Protein AF-A0A9E3QY43-F1 (afdb_monomer_lite)

Structure (mmCIF, N/CA/C/O backbone):
data_AF-A0A9E3QY43-F1
#
_entry.id   AF-A0A9E3QY43-F1
#
loop_
_atom_site.group_PDB
_atom_site.id
_atom_site.type_symbol
_atom_site.label_atom_id
_atom_site.label_alt_id
_atom_site.label_comp_id
_atom_site.label_asym_id
_atom_site.label_entity_id
_atom_site.label_seq_id
_atom_site.pdbx_PDB_ins_code
_atom_site.Cartn_x
_atom_site.Cartn_y
_atom_site.Cartn_z
_atom_site.occupancy
_atom_site.B_iso_or_equiv
_atom_site.auth_seq_id
_atom_site.auth_comp_id
_atom_site.auth_asym_id
_atom_site.auth_atom_id
_atom_site.pdbx_PDB_model_num
ATOM 1 N N . MET A 1 1 ? 1.980 -3.124 -17.278 1.00 79.06 1 MET A N 1
ATOM 2 C CA . MET A 1 1 ? 2.202 -4.090 -16.170 1.00 79.06 1 MET A CA 1
ATOM 3 C C . MET A 1 1 ? 3.234 -3.579 -15.167 1.00 79.06 1 MET A C 1
ATOM 5 O O . MET A 1 1 ? 2.942 -3.639 -13.975 1.00 79.06 1 MET A O 1
ATOM 9 N N . PRO A 1 2 ? 4.415 -3.083 -15.580 1.00 90.25 2 PRO A N 1
ATOM 10 C CA . PRO A 1 2 ? 5.382 -2.538 -14.626 1.00 90.25 2 PRO A CA 1
ATOM 11 C C . PRO A 1 2 ? 4.833 -1.359 -13.802 1.00 90.25 2 PRO A C 1
ATOM 13 O O . PRO A 1 2 ? 5.154 -1.229 -12.623 1.00 90.25 2 PRO A O 1
ATOM 16 N N . GLU A 1 3 ? 3.936 -0.557 -14.376 1.00 91.94 3 GLU A N 1
ATOM 17 C CA . GLU A 1 3 ? 3.236 0.558 -13.723 1.00 91.94 3 GLU A CA 1
ATOM 18 C C . GLU A 1 3 ? 2.329 0.059 -12.595 1.00 91.94 3 GLU A C 1
ATOM 20 O O . GLU A 1 3 ? 2.327 0.624 -11.506 1.00 91.94 3 GLU A O 1
ATOM 25 N N . VAL A 1 4 ? 1.594 -1.034 -12.835 1.00 93.06 4 VAL A N 1
ATOM 26 C CA . VAL A 1 4 ? 0.699 -1.665 -11.850 1.00 93.06 4 VAL A CA 1
ATOM 27 C C . VAL A 1 4 ? 1.498 -2.185 -10.658 1.00 93.06 4 VAL A C 1
ATOM 29 O O . VAL A 1 4 ? 1.161 -1.898 -9.512 1.00 93.06 4 VAL A O 1
ATOM 32 N N . LEU A 1 5 ? 2.599 -2.898 -10.913 1.00 94.88 5 LEU A N 1
ATOM 33 C CA . LEU A 1 5 ? 3.482 -3.385 -9.849 1.00 94.88 5 LEU A CA 1
ATOM 34 C C . LEU A 1 5 ? 4.115 -2.222 -9.074 1.00 94.88 5 LEU A C 1
ATOM 36 O O . LEU A 1 5 ? 4.187 -2.259 -7.847 1.00 94.88 5 LEU A O 1
ATOM 40 N N . THR A 1 6 ? 4.509 -1.164 -9.785 1.00 95.50 6 THR A N 1
ATOM 41 C CA . THR A 1 6 ? 5.054 0.060 -9.190 1.00 95.50 6 THR A CA 1
ATOM 42 C C . THR A 1 6 ? 4.019 0.777 -8.321 1.00 95.50 6 THR A C 1
ATOM 44 O O . THR A 1 6 ? 4.354 1.234 -7.230 1.00 95.50 6 THR A O 1
ATOM 47 N N . HIS A 1 7 ? 2.762 0.842 -8.756 1.00 95.94 7 HIS A N 1
ATOM 48 C CA . HIS A 1 7 ? 1.662 1.437 -8.001 1.00 95.94 7 HIS A CA 1
ATOM 49 C C . HIS A 1 7 ? 1.361 0.661 -6.712 1.00 95.94 7 HIS A C 1
ATOM 51 O O . HIS A 1 7 ? 1.283 1.255 -5.635 1.00 95.94 7 HIS A O 1
ATOM 57 N N . CYS A 1 8 ? 1.258 -0.669 -6.796 1.00 96.81 8 CYS A N 1
ATOM 58 C CA . CYS A 1 8 ? 1.091 -1.520 -5.618 1.00 96.81 8 CYS A CA 1
ATOM 59 C C . CYS A 1 8 ? 2.261 -1.343 -4.638 1.00 96.81 8 CYS A C 1
ATOM 61 O O . CYS A 1 8 ? 2.043 -1.174 -3.438 1.00 96.81 8 CYS A O 1
ATOM 63 N N . ALA A 1 9 ? 3.498 -1.291 -5.149 1.00 97.50 9 ALA A N 1
ATOM 64 C CA . ALA A 1 9 ? 4.680 -1.038 -4.331 1.00 97.50 9 ALA A CA 1
ATOM 65 C C . ALA A 1 9 ? 4.609 0.330 -3.635 1.00 97.50 9 ALA A C 1
ATOM 67 O O . ALA A 1 9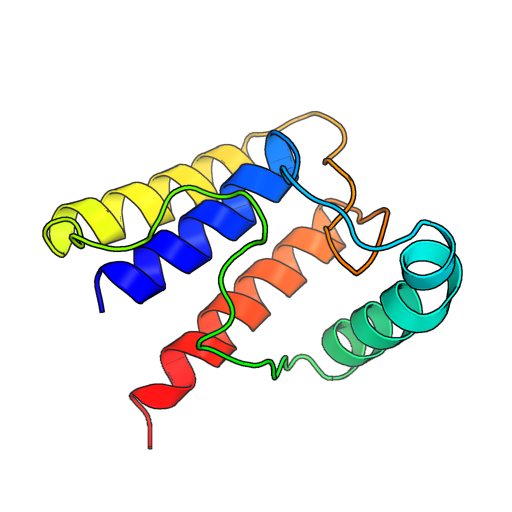 ? 4.815 0.402 -2.427 1.00 97.50 9 ALA A O 1
ATOM 68 N N . GLN A 1 10 ? 4.242 1.402 -4.353 1.00 97.38 10 GLN A N 1
ATOM 69 C CA . GLN A 1 10 ? 4.048 2.728 -3.757 1.00 97.38 10 GLN A CA 1
ATOM 70 C C . GLN A 1 10 ? 3.033 2.686 -2.606 1.00 97.38 10 GLN A C 1
ATOM 72 O O . GLN A 1 10 ? 3.295 3.266 -1.554 1.00 97.38 10 GLN A O 1
ATOM 77 N N . SER A 1 11 ? 1.897 2.001 -2.775 1.00 97.69 11 SER A N 1
ATOM 78 C CA . SER A 1 11 ? 0.881 1.894 -1.718 1.00 97.69 11 SER A CA 1
ATOM 79 C C . SER A 1 11 ? 1.434 1.224 -0.456 1.00 97.69 11 SER A C 1
ATOM 81 O O . SER A 1 11 ? 1.281 1.757 0.646 1.00 97.69 11 SER A O 1
ATOM 83 N N . ILE A 1 12 ? 2.144 0.102 -0.615 1.00 98.56 12 ILE A N 1
ATOM 84 C CA . ILE A 1 12 ? 2.775 -0.618 0.500 1.00 98.56 12 ILE A CA 1
ATOM 85 C C . ILE A 1 12 ? 3.836 0.256 1.170 1.00 98.56 12 ILE A C 1
ATOM 87 O O . ILE A 1 12 ? 3.826 0.431 2.387 1.00 98.56 12 ILE A O 1
ATOM 91 N N . GLU A 1 13 ? 4.715 0.873 0.386 1.00 98.56 13 GLU A N 1
ATOM 92 C CA . GLU A 1 13 ? 5.745 1.775 0.890 1.00 98.56 13 GLU A CA 1
ATOM 93 C C . GLU A 1 13 ? 5.132 2.920 1.715 1.00 98.56 13 GLU A C 1
ATOM 95 O O . GLU A 1 13 ? 5.578 3.205 2.825 1.00 98.56 13 GLU A O 1
ATOM 100 N N . TYR A 1 14 ? 4.083 3.573 1.213 1.00 98.50 14 TYR A N 1
ATOM 101 C CA . TYR A 1 14 ? 3.447 4.693 1.905 1.00 98.50 14 TYR A CA 1
ATOM 102 C C . TYR A 1 14 ? 2.682 4.291 3.168 1.00 98.50 14 TYR A C 1
ATOM 104 O O . TYR A 1 14 ? 2.498 5.142 4.042 1.00 98.50 14 TYR A O 1
ATOM 112 N N . SER A 1 15 ? 2.314 3.017 3.332 1.00 98.44 15 SER A N 1
ATOM 113 C CA . SER A 1 15 ? 1.837 2.519 4.628 1.00 98.44 15 SER A CA 1
ATOM 114 C C . SER A 1 15 ? 2.915 2.634 5.716 1.00 98.44 15 SER A C 1
ATOM 116 O O . SER A 1 15 ? 2.594 2.925 6.865 1.00 98.44 15 SER A O 1
ATOM 118 N N . VAL A 1 16 ? 4.194 2.481 5.354 1.00 98.19 16 VAL A N 1
ATOM 119 C CA . VAL A 1 16 ? 5.337 2.562 6.277 1.00 98.19 16 VAL A CA 1
ATOM 120 C C . VAL A 1 16 ? 5.804 4.008 6.444 1.00 98.19 16 VAL A C 1
ATOM 122 O O . VAL A 1 16 ? 5.880 4.516 7.559 1.00 98.19 16 VAL A O 1
ATOM 125 N N . ARG A 1 17 ? 6.107 4.694 5.335 1.00 97.19 17 ARG A N 1
ATOM 126 C CA . ARG A 1 17 ? 6.763 6.021 5.338 1.00 97.19 17 ARG A CA 1
ATOM 127 C C . ARG A 1 17 ? 5.805 7.217 5.253 1.00 97.19 17 ARG A C 1
ATOM 129 O O . ARG A 1 17 ? 6.242 8.348 5.435 1.00 97.19 17 ARG A O 1
ATOM 136 N N . GLY A 1 18 ? 4.514 6.977 5.029 1.00 97.81 18 GLY A N 1
ATOM 137 C CA . GLY A 1 18 ? 3.461 7.995 5.058 1.00 97.81 18 GLY A CA 1
ATOM 138 C C . GLY A 1 18 ? 3.044 8.535 3.696 1.00 97.81 18 GLY A C 1
ATOM 139 O O . GLY A 1 18 ? 3.870 8.990 2.909 1.00 97.81 18 GLY A O 1
ATOM 140 N N . TYR A 1 19 ? 1.735 8.517 3.439 1.00 97.69 19 TYR A N 1
ATOM 141 C CA . TYR A 1 19 ? 1.136 9.024 2.204 1.00 97.69 19 TYR A CA 1
ATOM 142 C C . TYR A 1 19 ? 1.327 10.546 2.057 1.00 97.69 19 TYR A C 1
ATOM 144 O O . TYR A 1 19 ? 1.129 11.276 3.031 1.00 97.69 19 TYR A O 1
ATOM 152 N N . PRO A 1 20 ? 1.647 11.042 0.846 1.00 97.06 20 PRO A N 1
ATOM 153 C CA . PRO A 1 20 ? 2.000 12.446 0.641 1.00 97.06 20 PRO A CA 1
ATOM 154 C C . PRO A 1 20 ? 0.795 13.384 0.739 1.00 97.06 20 PRO A C 1
ATOM 156 O O . PRO A 1 20 ? 0.915 14.492 1.258 1.00 97.06 20 PRO A O 1
ATOM 159 N N . VAL A 1 21 ? -0.381 12.940 0.285 1.00 97.44 21 VAL A N 1
ATOM 160 C CA . VAL A 1 21 ? -1.636 13.682 0.432 1.00 97.44 21 VAL A CA 1
ATOM 161 C C . VAL A 1 21 ? -2.701 12.773 1.027 1.00 97.44 21 VAL A C 1
ATOM 163 O O . VAL A 1 21 ? -2.989 11.688 0.522 1.00 97.44 21 VAL A O 1
ATOM 166 N N . LEU A 1 22 ? -3.312 13.241 2.113 1.00 97.00 22 LEU A N 1
ATOM 167 C CA . LEU A 1 22 ? -4.387 12.544 2.811 1.00 97.00 22 LEU A CA 1
ATOM 168 C C . LEU A 1 22 ? -5.732 13.166 2.443 1.00 97.00 22 LEU A C 1
ATOM 170 O O . LEU A 1 22 ? -5.848 14.384 2.298 1.00 97.00 22 LEU A O 1
ATOM 174 N N . ARG A 1 23 ? -6.789 12.350 2.384 1.00 95.75 23 ARG A N 1
ATOM 175 C CA . ARG A 1 23 ? -8.157 12.879 2.385 1.00 95.75 23 ARG A CA 1
ATOM 176 C C . ARG A 1 23 ? -8.435 13.640 3.686 1.00 95.75 23 ARG A C 1
ATOM 178 O O . ARG A 1 23 ? -7.749 13.457 4.700 1.00 95.75 23 ARG A O 1
ATOM 185 N N . SER A 1 24 ? -9.471 14.481 3.662 1.00 97.25 24 SER A N 1
ATOM 186 C CA . SER A 1 24 ? -9.872 15.286 4.821 1.00 97.25 24 SER A CA 1
ATOM 187 C C . SER A 1 24 ? -10.018 14.430 6.085 1.00 97.25 24 SER A C 1
ATOM 189 O O . SER A 1 24 ? -10.401 13.257 6.026 1.00 97.25 24 SER A O 1
ATOM 191 N N . GLY A 1 25 ? -9.712 15.020 7.245 1.00 96.62 25 GLY A N 1
ATOM 192 C CA . GLY A 1 25 ? -9.849 14.329 8.531 1.00 96.62 25 GLY A CA 1
ATOM 193 C C . GLY A 1 25 ? -11.266 13.793 8.745 1.00 96.62 25 GLY A C 1
ATOM 194 O O . GLY A 1 25 ? -11.428 12.652 9.164 1.00 96.62 25 GLY A O 1
ATOM 195 N N . LEU A 1 26 ? -12.284 14.562 8.338 1.00 97.38 26 LEU A N 1
ATOM 196 C CA . LEU A 1 26 ? -13.684 14.141 8.395 1.00 97.38 26 LEU A CA 1
ATOM 197 C C . LEU A 1 26 ? -13.948 12.881 7.560 1.00 97.38 26 LEU A C 1
ATOM 199 O O . LEU A 1 26 ? -14.593 11.958 8.051 1.00 97.38 26 LEU A O 1
ATOM 203 N N . PHE A 1 27 ? -13.422 12.796 6.332 1.00 97.38 27 PHE A N 1
ATOM 204 C CA . PHE A 1 27 ? -13.581 11.600 5.498 1.00 97.38 27 PHE A CA 1
ATOM 205 C C . PHE A 1 27 ? -12.932 10.377 6.155 1.00 97.38 27 PHE A C 1
ATOM 207 O O . PHE A 1 27 ? -13.554 9.319 6.249 1.00 97.38 27 PHE A O 1
ATOM 214 N N . ARG A 1 28 ? -11.701 10.536 6.658 1.00 97.56 28 ARG A N 1
ATOM 215 C CA . ARG A 1 28 ? -10.945 9.467 7.333 1.00 97.56 28 ARG A CA 1
ATOM 216 C C . ARG A 1 28 ? -11.537 9.059 8.686 1.00 97.56 28 ARG A C 1
ATOM 218 O O . ARG A 1 28 ? -11.252 7.964 9.147 1.00 97.56 28 ARG A O 1
ATOM 225 N N . ALA A 1 29 ? -12.369 9.899 9.298 1.00 96.44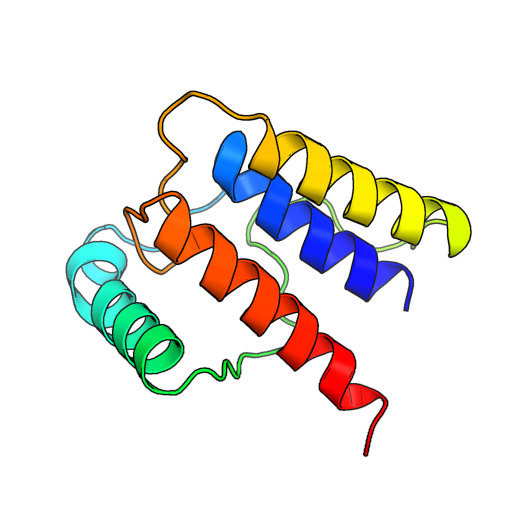 29 ALA A N 1
ATOM 226 C CA . ALA A 1 29 ? -13.084 9.588 10.534 1.00 96.44 29 ALA A CA 1
ATOM 227 C C . ALA A 1 29 ? -14.489 8.997 10.305 1.00 96.44 29 ALA A C 1
ATOM 229 O O . ALA A 1 29 ? -15.091 8.499 11.250 1.00 96.44 29 ALA A O 1
ATOM 230 N N . THR A 1 30 ? -15.027 9.047 9.078 1.00 96.81 30 THR A N 1
ATOM 231 C CA . THR A 1 30 ? -16.419 8.648 8.786 1.00 96.81 30 THR A CA 1
ATOM 232 C C . THR A 1 30 ? -16.509 7.598 7.677 1.00 96.81 30 THR A C 1
ATOM 234 O O . THR A 1 30 ? -16.661 6.411 7.955 1.00 96.81 30 THR A O 1
ATOM 237 N N . ILE A 1 31 ? -16.390 8.008 6.414 1.00 97.50 31 ILE A N 1
ATOM 238 C CA . ILE A 1 31 ? -16.557 7.138 5.243 1.00 97.50 31 ILE A CA 1
ATOM 239 C C . ILE A 1 31 ? -15.390 6.157 5.100 1.00 97.50 31 ILE A C 1
ATOM 241 O O . ILE A 1 31 ? -15.602 4.984 4.795 1.00 97.50 31 ILE A O 1
ATOM 245 N N . GLY A 1 32 ? -14.163 6.610 5.356 1.00 97.12 32 GLY A N 1
ATOM 246 C CA . GLY A 1 32 ? -12.951 5.799 5.234 1.00 97.12 32 GLY A CA 1
ATOM 247 C C . GLY A 1 32 ? -13.009 4.474 6.007 1.00 97.12 32 GLY A C 1
ATOM 248 O O . GLY A 1 32 ? -12.874 3.414 5.389 1.00 97.12 32 GLY A O 1
ATOM 249 N N . PRO A 1 33 ? -13.262 4.497 7.328 1.00 97.69 33 PRO A N 1
ATOM 250 C CA . PRO A 1 33 ? -13.365 3.290 8.144 1.00 97.69 33 PRO A CA 1
ATOM 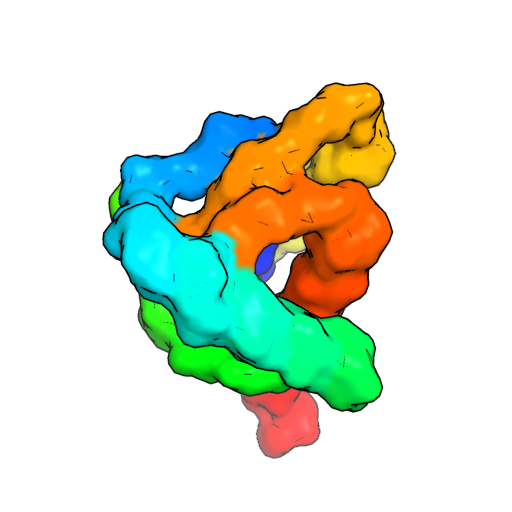251 C C . PRO A 1 33 ? -14.485 2.341 7.698 1.00 97.69 33 PRO A C 1
ATOM 253 O O . PRO A 1 33 ? -14.320 1.123 7.771 1.00 97.69 33 PRO A O 1
ATOM 256 N N . LEU A 1 34 ? -15.607 2.872 7.194 1.00 97.50 34 LEU A N 1
ATOM 257 C CA . LEU A 1 34 ? -16.707 2.056 6.667 1.00 97.50 34 LEU A CA 1
ATOM 258 C C . LEU A 1 34 ? -16.290 1.290 5.405 1.00 97.50 34 LEU A C 1
ATOM 260 O O . LEU A 1 34 ? -16.573 0.095 5.294 1.00 97.50 34 LEU A O 1
ATOM 264 N N . VAL A 1 35 ? -15.585 1.955 4.484 1.00 96.81 35 VAL A N 1
ATOM 265 C CA . VAL A 1 35 ? -15.038 1.328 3.271 1.00 96.81 35 VAL A CA 1
ATOM 266 C C . VAL A 1 35 ? -13.997 0.267 3.635 1.00 96.81 35 VAL A C 1
ATOM 268 O O . VAL A 1 35 ? -14.113 -0.867 3.172 1.00 96.81 35 VAL A O 1
ATOM 271 N N . LYS A 1 36 ? -13.055 0.590 4.536 1.00 97.62 36 LYS A N 1
ATOM 272 C CA . LYS A 1 36 ? -12.065 -0.366 5.063 1.00 97.62 36 LYS A CA 1
ATOM 273 C C . LYS A 1 36 ? -12.742 -1.624 5.602 1.00 97.62 36 LYS A C 1
ATOM 275 O O . LYS A 1 36 ? -12.448 -2.726 5.148 1.00 97.62 36 LYS A O 1
ATOM 280 N N . ARG A 1 37 ? -13.700 -1.462 6.523 1.00 97.38 37 ARG A N 1
ATOM 281 C CA . ARG A 1 37 ? -14.419 -2.586 7.143 1.00 97.38 37 ARG A CA 1
ATOM 282 C C . ARG A 1 37 ? -15.140 -3.440 6.106 1.00 97.38 37 ARG A C 1
ATOM 284 O O . ARG A 1 37 ? -15.148 -4.660 6.227 1.00 97.38 37 ARG A O 1
ATOM 291 N N . ARG A 1 38 ? -15.737 -2.819 5.085 1.00 97.62 38 ARG A N 1
ATOM 292 C CA . ARG A 1 38 ? -16.397 -3.546 3.997 1.00 97.62 38 ARG A CA 1
ATOM 293 C C . ARG A 1 38 ? -15.410 -4.400 3.203 1.00 97.62 38 ARG A C 1
ATOM 295 O O . ARG A 1 38 ? -15.743 -5.546 2.923 1.00 97.62 38 ARG A O 1
ATOM 302 N N . PHE A 1 39 ? -14.240 -3.874 2.846 1.00 97.81 39 PHE A N 1
ATOM 303 C CA . PHE A 1 39 ? -13.231 -4.644 2.110 1.00 97.81 39 PHE A CA 1
ATOM 304 C C . PHE A 1 39 ? -12.677 -5.801 2.936 1.00 97.81 39 PHE A C 1
ATOM 306 O O . PHE A 1 39 ? -12.666 -6.927 2.444 1.00 97.81 39 PHE A O 1
ATOM 313 N N . LEU A 1 40 ? -12.331 -5.551 4.202 1.00 97.44 40 LEU A N 1
ATOM 314 C CA . LEU A 1 40 ? -11.857 -6.590 5.119 1.00 97.44 40 LEU A CA 1
ATOM 315 C C . LEU A 1 40 ? -12.905 -7.697 5.315 1.00 97.44 40 LEU A C 1
ATOM 317 O O . LEU A 1 40 ? -12.584 -8.872 5.195 1.00 97.44 40 LEU A O 1
ATOM 321 N N . ALA A 1 41 ? -14.172 -7.334 5.544 1.00 97.12 41 ALA A N 1
ATOM 322 C CA . ALA A 1 41 ? -15.245 -8.310 5.745 1.00 97.12 41 ALA A CA 1
ATOM 323 C C . ALA A 1 41 ? -15.606 -9.089 4.470 1.00 97.12 41 ALA A C 1
ATOM 325 O O . ALA A 1 41 ? -15.991 -10.251 4.546 1.00 97.12 41 ALA A O 1
ATOM 326 N N . LYS A 1 42 ? -15.517 -8.450 3.296 1.00 96.44 42 LYS A N 1
ATOM 327 C CA . LYS A 1 42 ? -15.810 -9.094 2.009 1.00 96.44 42 LYS A CA 1
ATOM 328 C C . LYS A 1 42 ? -14.655 -9.983 1.532 1.00 96.44 42 LYS A C 1
ATOM 330 O O . LYS A 1 42 ? -14.893 -10.870 0.720 1.00 96.44 42 LYS A O 1
ATOM 335 N N . GLY A 1 43 ? -13.422 -9.712 1.964 1.00 95.06 43 GLY A N 1
ATOM 336 C CA . GLY A 1 43 ? -12.226 -10.334 1.391 1.00 95.06 43 GLY A CA 1
ATOM 337 C C . GLY A 1 43 ? -12.011 -9.955 -0.079 1.00 95.06 43 GLY A C 1
ATOM 338 O O . GLY A 1 43 ? -11.425 -10.719 -0.836 1.00 95.06 43 GLY A O 1
ATOM 339 N N . ALA A 1 44 ? -12.532 -8.801 -0.509 1.00 93.12 44 ALA A N 1
ATOM 340 C CA . ALA A 1 44 ? -12.373 -8.293 -1.869 1.00 93.12 44 ALA A CA 1
ATOM 341 C C . ALA A 1 44 ? -12.424 -6.763 -1.882 1.00 93.12 44 ALA A C 1
ATOM 343 O O . ALA A 1 44 ? -13.313 -6.159 -1.270 1.00 93.12 44 ALA A O 1
ATOM 344 N N . MET A 1 45 ? -11.508 -6.157 -2.634 1.00 94.12 45 MET A N 1
ATOM 345 C CA . MET A 1 45 ? -11.472 -4.726 -2.926 1.00 94.12 45 MET A CA 1
ATOM 346 C C . MET A 1 45 ? -11.983 -4.467 -4.348 1.00 94.12 45 MET A C 1
ATOM 348 O O . MET A 1 45 ? -11.982 -5.363 -5.185 1.00 94.12 45 MET A O 1
ATOM 352 N N . SER A 1 46 ? -12.499 -3.263 -4.583 1.00 91.06 46 SER A N 1
ATOM 353 C CA . SER A 1 46 ? -12.673 -2.714 -5.926 1.00 91.06 46 SER A CA 1
ATOM 354 C C . SER A 1 46 ? -12.496 -1.207 -5.839 1.00 91.06 46 SER A C 1
ATOM 356 O O . SER A 1 46 ? -13.202 -0.553 -5.060 1.00 91.06 46 SER A O 1
ATOM 358 N N . HIS A 1 47 ? -11.551 -0.666 -6.597 1.00 89.75 47 HIS A N 1
ATOM 359 C CA . HIS A 1 47 ? -11.365 0.774 -6.727 1.00 89.75 47 HIS A CA 1
ATOM 360 C C . HIS A 1 47 ? -11.086 1.189 -8.175 1.00 89.75 47 HIS A C 1
ATOM 362 O O . HIS A 1 47 ? -10.993 0.364 -9.080 1.00 89.75 47 HIS A O 1
ATOM 368 N N . ASP A 1 48 ? -10.989 2.500 -8.398 1.00 89.44 48 ASP A N 1
ATOM 369 C CA . ASP A 1 48 ? -10.530 3.037 -9.675 1.00 89.44 48 ASP A CA 1
ATOM 370 C C . ASP A 1 48 ? -9.049 2.688 -9.872 1.00 89.44 48 ASP A C 1
ATOM 372 O O . ASP A 1 48 ? -8.179 3.271 -9.223 1.00 89.44 48 ASP A O 1
ATOM 376 N N . LEU A 1 49 ? -8.780 1.724 -10.752 1.00 87.31 49 LEU A N 1
ATOM 377 C CA . LEU A 1 49 ? -7.440 1.199 -11.028 1.00 87.31 49 LEU A CA 1
ATOM 378 C C . LEU A 1 49 ? -6.535 2.198 -11.764 1.00 87.31 49 LEU A C 1
ATOM 380 O O . LEU A 1 49 ? -5.340 1.946 -11.899 1.00 87.31 49 LEU A O 1
ATOM 384 N N . THR A 1 50 ? -7.093 3.310 -12.248 1.00 84.50 50 THR A N 1
ATOM 385 C CA . THR A 1 50 ? -6.348 4.390 -12.909 1.00 84.50 50 THR A CA 1
ATOM 386 C C . THR A 1 50 ? -6.011 5.540 -11.962 1.00 84.50 50 THR A C 1
ATOM 388 O O . THR A 1 50 ? -5.207 6.406 -12.306 1.00 84.50 50 THR A O 1
ATOM 391 N N . ALA A 1 51 ? -6.593 5.555 -10.757 1.00 87.00 51 ALA A N 1
ATOM 392 C CA . ALA A 1 51 ? -6.377 6.622 -9.796 1.00 87.00 51 ALA A CA 1
ATOM 393 C C . ALA A 1 51 ? -4.943 6.567 -9.227 1.00 87.00 51 ALA A C 1
ATOM 395 O O . ALA A 1 51 ? -4.579 5.591 -8.564 1.00 87.00 51 ALA A O 1
ATOM 396 N N . PRO A 1 52 ? -4.118 7.616 -9.415 1.00 92.06 52 PRO A N 1
ATOM 397 C CA . PRO A 1 52 ? -2.803 7.668 -8.795 1.00 92.06 52 PRO A CA 1
ATOM 398 C C . PRO A 1 52 ? -2.922 7.890 -7.282 1.00 92.06 52 PRO A C 1
ATOM 400 O O . PRO A 1 52 ? -3.906 8.443 -6.778 1.00 92.06 52 PRO A O 1
ATOM 403 N N . ILE A 1 53 ? -1.866 7.543 -6.544 1.00 94.31 53 ILE A N 1
ATOM 404 C CA . ILE A 1 53 ? -1.728 7.982 -5.153 1.00 94.31 53 ILE A CA 1
ATOM 405 C C . ILE A 1 53 ? -1.461 9.489 -5.171 1.00 94.31 53 ILE A C 1
ATOM 407 O O . ILE A 1 53 ? -0.450 9.949 -5.701 1.00 94.31 53 ILE A O 1
ATOM 411 N N . ALA A 1 54 ? -2.380 10.271 -4.605 1.00 93.75 54 ALA A N 1
ATOM 412 C CA . ALA A 1 54 ? -2.304 11.727 -4.627 1.00 93.75 54 ALA A CA 1
ATOM 413 C C . ALA A 1 54 ? -0.981 12.229 -4.021 1.00 93.75 54 ALA A C 1
ATOM 415 O O . ALA A 1 54 ? -0.702 11.972 -2.853 1.00 93.75 54 ALA A O 1
ATOM 416 N N . GLY A 1 55 ? -0.186 12.950 -4.820 1.00 93.94 55 GLY A N 1
ATOM 417 C CA . GLY A 1 55 ? 1.124 13.491 -4.436 1.00 93.94 55 GLY A CA 1
ATOM 418 C C . GLY A 1 55 ? 2.304 12.516 -4.548 1.00 93.94 55 GLY A C 1
ATOM 419 O O . GLY A 1 55 ? 3.422 12.897 -4.210 1.00 93.94 55 GLY A O 1
ATOM 420 N N . ALA A 1 56 ? 2.087 11.274 -4.991 1.00 95.75 56 ALA A N 1
ATOM 421 C CA . ALA A 1 56 ? 3.171 10.339 -5.285 1.00 95.75 56 ALA A CA 1
ATOM 422 C C . ALA A 1 56 ? 3.835 10.653 -6.642 1.00 95.75 56 ALA A C 1
ATOM 424 O O . ALA A 1 56 ? 3.194 11.257 -7.507 1.00 95.75 56 ALA A O 1
ATOM 425 N N . PRO A 1 57 ? 5.098 10.230 -6.861 1.00 93.88 57 PRO A N 1
ATOM 426 C CA . PRO A 1 57 ? 5.731 10.300 -8.175 1.00 93.88 57 PRO A CA 1
ATOM 427 C C . PRO A 1 57 ? 4.894 9.612 -9.255 1.00 93.88 57 PRO A C 1
ATOM 429 O O . PRO A 1 57 ? 4.256 8.587 -8.989 1.00 93.88 57 PRO A O 1
ATOM 432 N N . ALA A 1 58 ? 4.937 10.164 -10.469 1.00 92.19 58 ALA A N 1
ATOM 433 C CA . ALA A 1 58 ? 4.278 9.579 -11.629 1.00 92.19 58 ALA A CA 1
ATOM 434 C C . ALA A 1 58 ? 4.771 8.144 -11.878 1.00 92.19 58 ALA A C 1
ATOM 436 O O . ALA A 1 58 ? 5.930 7.818 -11.623 1.00 92.19 58 ALA A O 1
ATOM 437 N N . LEU A 1 59 ? 3.870 7.297 -12.377 1.00 89.44 59 LEU A N 1
ATOM 438 C CA . LEU A 1 59 ? 4.173 5.906 -12.725 1.00 89.44 59 LEU A CA 1
ATOM 439 C C . LEU A 1 59 ? 4.869 5.778 -14.088 1.00 89.44 59 LEU A C 1
ATOM 441 O O . LEU A 1 59 ? 5.393 4.713 -14.393 1.00 89.44 59 LEU A O 1
ATOM 445 N N . GLU A 1 60 ? 4.878 6.859 -14.873 1.00 87.44 60 GLU A N 1
ATOM 446 C CA . GLU A 1 60 ? 5.501 6.931 -16.191 1.00 87.44 60 GLU A CA 1
ATOM 447 C C . GLU A 1 60 ? 6.749 7.833 -16.183 1.00 87.44 60 GLU A C 1
ATOM 449 O O . GLU A 1 60 ? 6.718 8.905 -15.563 1.00 87.44 60 GLU A O 1
ATOM 454 N N . PRO A 1 61 ? 7.820 7.453 -16.907 1.00 86.88 61 PRO A N 1
ATOM 455 C CA . PRO A 1 61 ? 7.958 6.201 -17.654 1.00 86.88 61 PRO A CA 1
ATOM 456 C C . PRO A 1 61 ? 8.070 4.986 -16.723 1.00 86.88 61 PRO A C 1
ATOM 458 O O . PRO A 1 61 ? 8.752 5.040 -15.696 1.00 86.88 61 PRO A O 1
ATOM 461 N N . ALA A 1 62 ? 7.408 3.892 -17.087 1.00 84.75 62 ALA A N 1
ATOM 462 C CA . ALA A 1 62 ? 7.450 2.672 -16.294 1.00 84.75 62 ALA A CA 1
ATOM 463 C C . ALA A 1 62 ? 8.856 2.040 -16.281 1.00 84.75 62 ALA A C 1
ATOM 465 O O . ALA A 1 62 ? 9.519 1.990 -17.324 1.00 84.75 62 ALA A O 1
ATOM 466 N N . PRO A 1 63 ? 9.324 1.508 -15.135 1.00 90.88 63 PRO A N 1
ATOM 467 C CA . PRO A 1 63 ? 10.589 0.785 -15.094 1.00 90.88 63 PRO A CA 1
ATOM 468 C C . PRO A 1 63 ? 10.488 -0.545 -15.867 1.00 90.88 63 PRO A C 1
ATOM 470 O O . PRO A 1 63 ? 9.386 -1.068 -16.065 1.00 90.88 63 PRO A O 1
ATOM 473 N N . PRO A 1 64 ? 11.617 -1.153 -16.271 1.00 95.81 64 PRO A N 1
ATOM 474 C CA . PRO A 1 64 ? 11.633 -2.511 -16.804 1.00 95.81 64 PRO A CA 1
ATOM 475 C C . PRO A 1 64 ? 10.885 -3.499 -15.898 1.00 95.81 64 PRO A C 1
ATOM 477 O O . PRO A 1 64 ? 10.965 -3.434 -14.671 1.00 95.81 64 PRO A O 1
ATOM 480 N N . PHE A 1 65 ? 10.179 -4.462 -16.497 1.00 94.69 65 PHE A N 1
ATOM 481 C CA . PHE A 1 65 ? 9.344 -5.409 -15.748 1.00 94.69 65 PHE A CA 1
ATOM 482 C C . PHE A 1 65 ? 10.072 -6.121 -14.583 1.00 94.69 65 PHE A C 1
ATOM 484 O O . PHE A 1 65 ? 9.504 -6.157 -13.490 1.00 94.69 65 PHE A O 1
ATOM 491 N N . PRO A 1 66 ? 11.321 -6.619 -14.736 1.00 96.75 66 PRO A N 1
ATOM 492 C CA . PRO A 1 66 ? 12.054 -7.221 -13.620 1.00 96.75 66 PRO A CA 1
ATOM 493 C C . PRO A 1 66 ? 12.297 -6.260 -12.448 1.00 96.75 66 PRO A C 1
ATOM 495 O O . PRO A 1 66 ? 12.229 -6.674 -11.293 1.00 96.75 66 PRO A O 1
ATOM 498 N N . GLU A 1 67 ? 12.534 -4.977 -12.728 1.00 97.06 67 GLU A N 1
ATOM 499 C CA . GLU A 1 67 ? 12.740 -3.952 -11.699 1.00 97.06 67 GLU A CA 1
ATOM 500 C C . GLU A 1 67 ? 11.440 -3.645 -10.952 1.00 97.06 67 GLU A C 1
ATOM 502 O O . GLU A 1 67 ? 11.443 -3.524 -9.728 1.00 97.06 67 GLU A O 1
ATOM 507 N N . ALA A 1 68 ? 10.309 -3.598 -11.660 1.00 95.94 68 ALA A N 1
ATOM 508 C CA . ALA A 1 68 ? 9.001 -3.407 -11.038 1.00 95.94 68 ALA A CA 1
ATOM 509 C C . ALA A 1 68 ? 8.629 -4.570 -10.100 1.00 95.94 68 ALA A C 1
ATOM 511 O O . ALA A 1 68 ? 8.120 -4.346 -8.999 1.00 95.94 68 ALA A O 1
ATOM 512 N N . VAL A 1 69 ? 8.929 -5.811 -10.505 1.00 96.81 69 VAL A N 1
ATOM 513 C CA . VAL A 1 69 ? 8.765 -7.003 -9.655 1.00 96.81 69 VAL A CA 1
ATOM 514 C C . VAL A 1 69 ? 9.677 -6.922 -8.431 1.00 96.81 69 VAL A C 1
ATOM 516 O O . VAL A 1 69 ? 9.216 -7.149 -7.311 1.00 96.81 69 VAL A O 1
ATOM 519 N N . ALA A 1 70 ? 10.953 -6.577 -8.624 1.00 97.94 70 ALA A N 1
ATOM 520 C CA . ALA A 1 70 ? 11.912 -6.444 -7.530 1.00 97.94 70 ALA A CA 1
ATOM 521 C C . ALA A 1 70 ? 11.477 -5.373 -6.519 1.00 97.94 70 ALA A C 1
ATOM 523 O O . ALA A 1 70 ? 11.516 -5.618 -5.314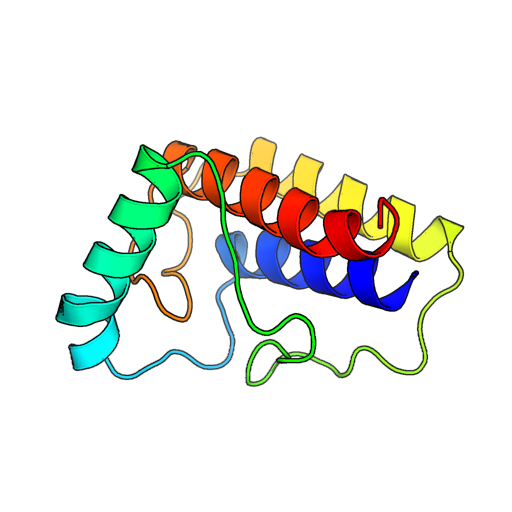 1.00 97.94 70 ALA A O 1
ATOM 524 N N . ARG A 1 71 ? 10.981 -4.226 -6.997 1.00 97.62 71 ARG A N 1
ATOM 525 C CA . ARG A 1 71 ? 10.464 -3.151 -6.145 1.00 97.62 71 ARG A CA 1
ATOM 526 C C . ARG A 1 71 ? 9.255 -3.593 -5.325 1.00 97.62 71 ARG A C 1
ATOM 528 O O . ARG A 1 71 ? 9.217 -3.336 -4.126 1.00 97.62 71 ARG A O 1
ATOM 535 N N . LEU A 1 72 ? 8.280 -4.268 -5.941 1.00 98.00 72 LEU A N 1
ATOM 536 C CA . LEU A 1 72 ? 7.113 -4.769 -5.211 1.00 98.00 72 LEU A CA 1
ATOM 537 C C . LEU A 1 72 ? 7.523 -5.763 -4.120 1.00 98.00 72 LEU A C 1
ATOM 539 O O . LEU A 1 72 ? 7.054 -5.656 -2.989 1.00 98.00 72 LEU A O 1
ATOM 543 N N . ARG A 1 73 ? 8.440 -6.685 -4.432 1.00 98.44 73 ARG A N 1
ATOM 544 C CA . ARG A 1 73 ? 8.986 -7.621 -3.440 1.00 98.44 73 ARG A CA 1
ATOM 545 C C . ARG A 1 73 ? 9.679 -6.902 -2.288 1.00 98.44 73 ARG A C 1
ATOM 547 O O . ARG A 1 73 ? 9.379 -7.190 -1.136 1.00 98.44 73 ARG A O 1
ATOM 554 N N . GLN A 1 74 ? 10.537 -5.932 -2.592 1.00 98.62 74 GLN A N 1
ATOM 555 C CA . GLN A 1 74 ? 11.222 -5.142 -1.572 1.00 98.62 74 GLN A CA 1
ATOM 556 C C . GLN A 1 74 ? 10.234 -4.376 -0.679 1.00 98.62 74 GLN A C 1
ATOM 558 O O . GLN A 1 74 ? 10.440 -4.284 0.532 1.00 98.62 74 GLN A O 1
ATOM 563 N N . ALA A 1 75 ? 9.155 -3.836 -1.254 1.00 98.62 75 ALA A N 1
ATOM 564 C CA . ALA A 1 75 ? 8.115 -3.151 -0.494 1.00 98.62 75 ALA A CA 1
ATOM 565 C C . ALA A 1 75 ? 7.409 -4.101 0.487 1.00 98.62 75 ALA A C 1
ATOM 567 O O . ALA A 1 75 ? 7.211 -3.728 1.643 1.00 98.62 75 ALA A O 1
ATOM 568 N N . ILE A 1 76 ? 7.092 -5.329 0.056 1.00 98.69 76 ILE A N 1
ATOM 569 C CA . ILE A 1 76 ? 6.513 -6.380 0.910 1.00 98.69 76 ILE A CA 1
ATOM 570 C C . ILE A 1 76 ? 7.484 -6.751 2.038 1.00 98.69 76 ILE A C 1
ATOM 572 O O . ILE A 1 76 ? 7.116 -6.670 3.205 1.00 98.69 76 ILE A O 1
ATOM 576 N N . GLU A 1 77 ? 8.741 -7.062 1.712 1.00 98.62 77 GLU A N 1
ATOM 577 C CA . GLU A 1 77 ? 9.770 -7.438 2.696 1.00 98.62 77 GLU A CA 1
ATOM 578 C C . GLU A 1 77 ? 9.987 -6.320 3.739 1.00 98.62 77 GLU A C 1
ATOM 580 O O . GLU A 1 77 ? 10.079 -6.572 4.942 1.00 98.62 77 GLU A O 1
ATOM 585 N N . THR A 1 78 ? 9.986 -5.056 3.299 1.00 98.38 78 THR A N 1
ATOM 586 C CA . THR A 1 78 ? 10.088 -3.887 4.191 1.00 98.38 78 THR A CA 1
ATOM 587 C C . THR A 1 78 ? 8.857 -3.743 5.088 1.00 98.38 78 THR A C 1
ATOM 589 O O . THR A 1 78 ? 8.987 -3.463 6.279 1.00 98.38 78 THR A O 1
ATOM 592 N N . PHE A 1 79 ? 7.655 -3.930 4.536 1.00 98.56 79 PHE A N 1
ATOM 593 C CA . PHE A 1 79 ? 6.400 -3.893 5.286 1.00 98.56 79 PHE A CA 1
ATOM 594 C C . PHE A 1 79 ? 6.343 -4.986 6.361 1.00 98.56 79 PHE A C 1
ATOM 596 O O . PHE A 1 79 ? 5.959 -4.713 7.503 1.00 98.56 79 PHE A O 1
ATOM 603 N N . GLU A 1 80 ? 6.751 -6.210 6.024 1.00 98.31 80 GLU A N 1
ATOM 604 C CA . GLU A 1 80 ? 6.796 -7.349 6.942 1.00 98.31 80 GLU A CA 1
ATOM 605 C C . GLU A 1 80 ? 7.784 -7.100 8.085 1.00 98.31 80 GLU A C 1
ATOM 607 O O . GLU A 1 80 ? 7.411 -7.259 9.250 1.00 98.31 80 GLU A O 1
ATOM 612 N N . ALA A 1 81 ? 8.987 -6.614 7.769 1.00 98.31 81 ALA A N 1
ATOM 613 C CA . ALA A 1 81 ? 10.043 -6.348 8.744 1.00 98.31 81 ALA A CA 1
ATOM 614 C C . ALA A 1 81 ? 9.821 -5.087 9.602 1.00 98.31 81 ALA A C 1
ATOM 616 O O . ALA A 1 81 ? 10.508 -4.921 10.611 1.00 98.31 81 ALA A O 1
ATOM 617 N N . HIS A 1 82 ? 8.892 -4.192 9.237 1.00 98.00 82 HIS A N 1
ATOM 618 C CA . HIS A 1 82 ? 8.653 -2.946 9.977 1.00 98.00 82 HIS A CA 1
ATOM 619 C C . HIS A 1 82 ? 8.124 -3.225 11.399 1.00 98.00 82 HIS A C 1
ATOM 621 O O . HIS A 1 82 ? 7.025 -3.780 11.533 1.00 98.00 82 HIS A O 1
ATOM 627 N N . PRO A 1 83 ? 8.857 -2.824 12.462 1.00 93.88 83 PRO A N 1
ATOM 628 C CA . PRO A 1 83 ? 8.500 -3.131 13.850 1.00 93.88 83 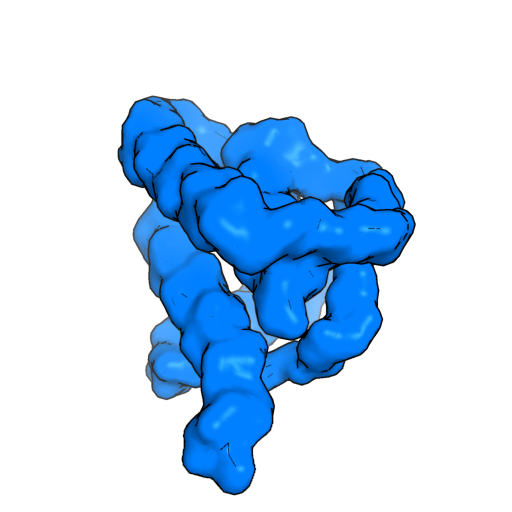PRO A CA 1
ATOM 629 C C . PRO A 1 83 ? 7.603 -2.064 14.498 1.00 93.88 83 PRO A C 1
ATOM 631 O O . PRO A 1 83 ? 7.168 -2.227 15.637 1.00 93.88 83 PRO A O 1
ATOM 634 N N . GLY A 1 84 ? 7.385 -0.938 13.815 1.00 93.62 84 GLY A N 1
ATOM 635 C CA . GLY A 1 84 ? 6.735 0.244 14.369 1.00 93.62 84 GLY A CA 1
ATOM 636 C C . GLY A 1 84 ? 5.272 0.412 13.957 1.00 93.62 84 GLY A C 1
ATOM 637 O O . GLY A 1 84 ? 4.730 -0.377 13.179 1.00 93.62 84 GLY A O 1
ATOM 638 N N . PRO A 1 85 ? 4.623 1.485 14.443 1.00 96.00 85 PRO A N 1
ATOM 639 C CA . PRO A 1 85 ? 3.321 1.879 13.931 1.00 96.00 85 PRO A CA 1
ATOM 640 C C . PRO A 1 85 ? 3.413 2.225 12.440 1.00 96.00 85 PRO A C 1
ATOM 642 O O . PRO A 1 85 ? 4.444 2.698 11.951 1.00 96.00 85 PRO A O 1
ATOM 645 N N . PHE A 1 86 ? 2.308 2.013 11.734 1.00 98.06 86 PHE A N 1
ATOM 646 C CA . PHE A 1 86 ? 2.155 2.390 10.334 1.00 98.06 86 PHE A CA 1
ATOM 647 C C . PHE A 1 86 ? 1.535 3.781 10.217 1.00 98.06 86 PHE A C 1
ATOM 649 O O . PHE A 1 86 ? 0.783 4.235 11.086 1.00 98.06 86 PHE A O 1
ATOM 656 N N . ALA A 1 87 ? 1.833 4.461 9.116 1.00 98.19 87 ALA A N 1
ATOM 657 C CA . ALA A 1 87 ? 1.213 5.730 8.792 1.00 98.19 87 ALA A CA 1
ATOM 658 C C . ALA A 1 87 ? -0.293 5.553 8.517 1.00 98.19 87 ALA A C 1
ATOM 660 O O . ALA A 1 87 ? -0.726 4.492 8.054 1.00 98.19 87 ALA A O 1
ATOM 661 N N . PRO A 1 88 ? -1.127 6.579 8.762 1.00 97.69 88 PRO A N 1
ATOM 662 C CA . PRO A 1 88 ? -2.544 6.505 8.430 1.00 97.69 88 PRO A CA 1
ATOM 663 C C . PRO A 1 88 ? -2.736 6.367 6.917 1.00 97.69 88 PRO A C 1
ATOM 665 O O . PRO A 1 88 ? -2.117 7.088 6.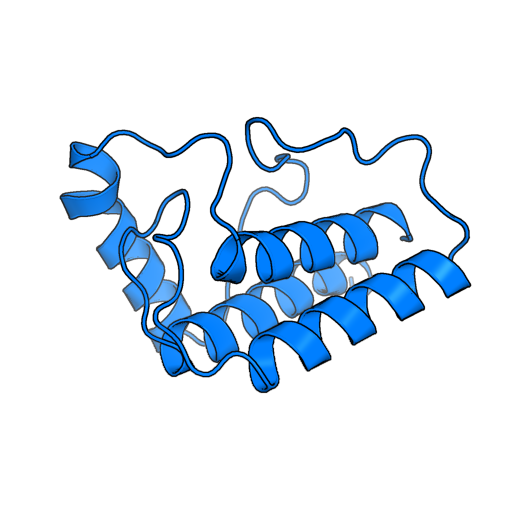135 1.00 97.69 88 PRO A O 1
ATOM 668 N N . HIS A 1 89 ? -3.655 5.495 6.511 1.00 98.06 89 HIS A N 1
ATOM 669 C CA . HIS A 1 89 ? -4.015 5.320 5.113 1.00 98.06 89 HIS A CA 1
ATOM 670 C C . HIS A 1 89 ? -4.632 6.606 4.553 1.00 98.06 89 HIS A C 1
ATOM 672 O O . HIS A 1 89 ? -5.431 7.270 5.231 1.00 98.06 89 HIS A O 1
ATOM 678 N N . LEU A 1 90 ? -4.332 6.913 3.285 1.00 96.25 90 LEU A N 1
ATOM 679 C CA . LEU A 1 90 ? -4.778 8.134 2.602 1.00 96.25 90 LEU A CA 1
ATOM 680 C C . LEU A 1 90 ? -6.297 8.364 2.691 1.00 96.25 90 LEU A C 1
ATOM 682 O O . LEU A 1 90 ? -6.747 9.505 2.791 1.00 96.25 90 LEU A O 1
ATOM 686 N N . ALA A 1 91 ? -7.084 7.283 2.695 1.00 96.38 91 ALA A N 1
ATOM 687 C CA . ALA A 1 91 ? -8.544 7.312 2.740 1.00 96.38 91 ALA A CA 1
ATOM 688 C C . ALA A 1 91 ? -9.142 6.688 4.008 1.00 96.38 91 ALA A C 1
ATOM 690 O O . ALA A 1 91 ? -10.199 7.139 4.443 1.00 96.38 91 ALA A O 1
ATOM 691 N N . TYR A 1 92 ? -8.500 5.679 4.606 1.00 97.19 92 TYR A N 1
ATOM 692 C CA . TYR A 1 92 ? -9.108 4.885 5.688 1.00 97.19 92 TYR A CA 1
ATOM 693 C C . TYR A 1 92 ? -8.754 5.393 7.085 1.00 97.19 92 TYR A C 1
ATOM 695 O O . TYR A 1 92 ? -9.392 4.982 8.049 1.00 97.19 92 TYR A O 1
ATOM 703 N N . GLY A 1 93 ? -7.770 6.292 7.198 1.00 97.25 93 GLY A N 1
ATOM 704 C CA . GLY A 1 93 ? -7.248 6.700 8.497 1.00 97.25 93 GLY A CA 1
ATOM 705 C C . GLY A 1 93 ? -6.333 5.627 9.100 1.00 97.25 93 GLY A C 1
ATOM 706 O O . GLY A 1 93 ? -5.663 4.921 8.347 1.00 97.25 93 GLY A O 1
ATOM 707 N N . PRO A 1 94 ? -6.241 5.531 10.436 1.00 97.81 94 PRO A N 1
ATOM 708 C CA . PRO A 1 94 ? -5.394 4.543 11.098 1.00 97.81 94 PRO A CA 1
ATOM 709 C C . PRO A 1 94 ? -5.740 3.102 10.693 1.00 97.81 94 PRO A C 1
ATOM 711 O O . PRO A 1 94 ? -6.916 2.717 10.650 1.00 97.81 94 PRO A O 1
ATOM 714 N N . CYS A 1 95 ? -4.702 2.308 10.441 1.00 98.12 95 CYS A N 1
ATOM 715 C CA . CYS A 1 95 ? -4.803 0.873 10.197 1.00 98.12 95 CYS A CA 1
ATOM 716 C C . CYS A 1 95 ? -3.761 0.130 11.041 1.00 98.12 95 CYS A C 1
ATOM 718 O O . CYS A 1 95 ? -2.654 0.637 11.240 1.00 98.12 95 CYS A O 1
ATOM 720 N N . THR A 1 96 ? -4.109 -1.058 11.532 1.00 97.94 96 THR A N 1
ATOM 721 C CA . THR A 1 96 ? -3.138 -1.972 12.156 1.00 97.94 96 THR A CA 1
ATOM 722 C C . THR A 1 96 ? -2.268 -2.651 11.092 1.00 97.94 96 THR A C 1
ATOM 724 O O . THR A 1 96 ? -2.565 -2.567 9.898 1.00 97.94 96 THR A O 1
ATOM 727 N N . LYS A 1 97 ? -1.201 -3.346 11.515 1.00 98.06 97 LYS A N 1
ATOM 728 C CA . LYS A 1 97 ? -0.384 -4.171 10.611 1.00 98.06 97 LYS A CA 1
ATOM 729 C C . LYS A 1 97 ? -1.241 -5.228 9.909 1.00 98.06 97 LYS A C 1
ATOM 731 O O . LYS A 1 97 ? -1.213 -5.293 8.689 1.00 98.06 97 LYS A O 1
ATOM 736 N N . ASP A 1 98 ? -2.059 -5.960 10.663 1.00 98.00 98 ASP A N 1
ATOM 737 C CA . ASP A 1 98 ? -2.933 -7.013 10.126 1.00 98.00 98 ASP A CA 1
ATOM 738 C C . ASP A 1 98 ? -3.970 -6.457 9.141 1.00 98.00 98 ASP A C 1
ATOM 740 O O . ASP A 1 98 ? -4.241 -7.054 8.104 1.00 98.00 98 ASP A O 1
ATOM 744 N N . GLU A 1 99 ? -4.539 -5.278 9.424 1.00 98.38 99 GLU A N 1
ATOM 745 C CA . GLU A 1 99 ? -5.448 -4.629 8.478 1.00 98.38 99 GLU A CA 1
ATOM 746 C C . GLU A 1 99 ? -4.718 -4.228 7.195 1.00 98.38 99 GLU A C 1
ATOM 748 O O . GLU A 1 99 ? -5.253 -4.434 6.108 1.00 98.38 99 GLU A O 1
ATOM 753 N N . TYR A 1 100 ? -3.513 -3.660 7.302 1.00 98.50 100 TYR A N 1
ATOM 754 C CA . TYR A 1 100 ? -2.709 -3.320 6.131 1.00 98.50 100 TYR A CA 1
ATOM 755 C C . TYR A 1 100 ? -2.312 -4.548 5.319 1.00 98.50 100 TYR A C 1
ATOM 757 O O . TYR A 1 100 ? -2.374 -4.482 4.098 1.00 98.50 100 TYR A O 1
ATOM 765 N N . ASP A 1 101 ? -1.953 -5.651 5.970 1.00 98.25 101 ASP A N 1
ATOM 766 C CA . ASP A 1 101 ? -1.560 -6.894 5.308 1.00 98.25 101 ASP A CA 1
ATOM 767 C C . ASP A 1 101 ? -2.677 -7.395 4.381 1.00 98.25 101 ASP A C 1
ATOM 769 O O . ASP A 1 101 ? -2.505 -7.518 3.164 1.00 98.25 101 ASP A O 1
ATOM 773 N N . VAL A 1 102 ? -3.891 -7.517 4.930 1.00 98.38 102 VAL A N 1
ATOM 774 C CA . VAL A 1 102 ? -5.076 -7.885 4.147 1.00 98.38 102 VAL A CA 1
ATOM 775 C C . VAL A 1 102 ? -5.374 -6.835 3.074 1.00 98.38 102 VAL A C 1
ATOM 777 O O . VAL A 1 102 ? -5.621 -7.187 1.923 1.00 98.38 102 VAL A O 1
ATOM 780 N N . LEU A 1 103 ? -5.342 -5.538 3.399 1.00 98.38 103 LEU A N 1
ATOM 781 C CA . LEU A 1 103 ? -5.643 -4.478 2.429 1.00 98.38 103 LEU A CA 1
ATOM 782 C C . LEU A 1 103 ? -4.664 -4.457 1.248 1.00 98.38 103 LEU A C 1
ATOM 784 O O . LEU A 1 103 ? -5.115 -4.274 0.119 1.00 98.38 103 LEU A O 1
ATOM 788 N N . HIS A 1 104 ? -3.366 -4.658 1.481 1.00 98.19 104 HIS A N 1
ATOM 789 C CA . HIS A 1 104 ? -2.355 -4.736 0.427 1.00 98.19 104 HIS A CA 1
ATOM 790 C C . HIS A 1 104 ? -2.574 -5.960 -0.461 1.00 98.19 104 HIS A C 1
ATOM 792 O O . HIS A 1 104 ? -2.559 -5.833 -1.685 1.00 98.19 104 HIS A O 1
ATOM 798 N N . ALA A 1 105 ? -2.857 -7.125 0.128 1.00 97.75 105 ALA A N 1
ATOM 799 C CA . ALA A 1 105 ? -3.170 -8.329 -0.636 1.00 97.75 105 ALA A CA 1
ATOM 800 C C . ALA A 1 105 ? -4.419 -8.137 -1.515 1.00 97.75 105 ALA A C 1
ATOM 802 O O . ALA A 1 105 ? -4.403 -8.461 -2.705 1.00 97.75 105 ALA A O 1
ATOM 803 N N . LEU A 1 106 ? -5.485 -7.549 -0.959 1.00 97.50 106 LEU A N 1
ATOM 804 C CA . LEU A 1 106 ? -6.709 -7.246 -1.703 1.00 97.50 106 LEU A CA 1
ATOM 805 C C . LEU A 1 106 ? -6.484 -6.206 -2.807 1.00 97.50 106 LEU A C 1
ATOM 807 O O . LEU A 1 106 ? -7.077 -6.329 -3.876 1.00 97.50 106 LEU A O 1
ATOM 811 N N . HIS A 1 107 ? -5.641 -5.201 -2.561 1.00 97.25 107 HIS A N 1
ATOM 812 C CA . HIS A 1 107 ? -5.274 -4.176 -3.540 1.00 97.25 107 HIS A CA 1
ATOM 813 C C . HIS A 1 107 ? -4.521 -4.781 -4.729 1.00 97.25 107 HIS A C 1
ATOM 815 O O . HIS A 1 107 ? -4.915 -4.580 -5.878 1.00 97.25 107 HIS A O 1
ATOM 821 N N . VAL A 1 108 ? -3.499 -5.598 -4.459 1.00 95.62 108 VAL A N 1
ATOM 822 C CA . VAL A 1 108 ? -2.762 -6.330 -5.499 1.00 95.62 108 VAL A CA 1
ATOM 823 C C . VAL A 1 108 ? -3.706 -7.240 -6.288 1.00 95.62 108 VAL A C 1
ATOM 825 O O . VAL A 1 108 ? -3.666 -7.244 -7.518 1.00 95.62 108 VAL A O 1
ATOM 828 N N . ALA A 1 109 ? -4.592 -7.973 -5.608 1.00 94.94 109 ALA A N 1
ATOM 829 C CA . ALA A 1 109 ? -5.557 -8.853 -6.260 1.00 94.94 109 ALA A CA 1
ATOM 830 C C . ALA A 1 109 ? -6.536 -8.097 -7.181 1.00 94.94 109 ALA A C 1
ATOM 832 O O . ALA A 1 109 ? -6.823 -8.578 -8.278 1.00 94.94 109 ALA A O 1
ATOM 833 N N . ASP A 1 110 ? -7.021 -6.918 -6.775 1.00 94.69 110 ASP A N 1
ATOM 834 C CA . ASP A 1 110 ? -7.921 -6.085 -7.589 1.00 94.69 110 ASP A CA 1
ATOM 835 C C . ASP A 1 110 ? -7.238 -5.631 -8.889 1.00 94.69 110 ASP A C 1
ATOM 837 O O . ASP A 1 110 ? -7.790 -5.793 -9.979 1.00 94.69 110 ASP A O 1
ATOM 841 N N . HIS A 1 111 ? -5.982 -5.185 -8.801 1.00 93.06 111 HIS A N 1
ATOM 842 C CA . HIS A 1 111 ? -5.187 -4.826 -9.976 1.00 93.06 111 HIS A CA 1
ATOM 843 C C . HIS A 1 111 ? -4.886 -6.013 -10.899 1.00 93.06 111 HIS A C 1
ATOM 845 O O . HIS A 1 111 ? -4.912 -5.866 -12.123 1.00 93.06 111 HIS A O 1
ATOM 851 N N . LEU A 1 112 ? -4.616 -7.197 -10.341 1.00 89.44 112 LEU A N 1
ATOM 852 C CA . LEU A 1 112 ? -4.353 -8.395 -11.142 1.00 89.44 112 LEU A CA 1
ATOM 853 C C . LEU A 1 112 ? -5.609 -8.924 -11.847 1.00 89.44 112 LEU A C 1
ATOM 855 O O . LEU A 1 112 ? -5.507 -9.619 -12.860 1.00 89.44 112 LEU A O 1
ATOM 859 N N . ARG A 1 113 ? -6.801 -8.560 -11.365 1.00 86.25 113 ARG A N 1
ATOM 860 C CA . ARG A 1 113 ? -8.077 -9.001 -11.937 1.00 86.25 113 ARG A CA 1
ATOM 861 C C . ARG A 1 113 ? -8.289 -8.539 -13.380 1.00 86.25 113 ARG A C 1
ATOM 863 O O . ARG A 1 113 ? -9.013 -9.202 -14.115 1.00 86.25 113 ARG A O 1
ATOM 870 N N . VAL A 1 114 ? -7.638 -7.449 -13.794 1.00 74.69 114 VAL A N 1
ATOM 871 C CA . VAL A 1 114 ? -7.675 -6.928 -15.174 1.00 74.69 114 VAL A CA 1
ATOM 872 C C . VAL A 1 114 ? -7.087 -7.919 -16.184 1.00 74.69 114 VAL A C 1
ATOM 874 O O . VAL A 1 114 ? -7.433 -7.866 -17.357 1.00 74.69 114 VAL A O 1
ATOM 877 N N . PHE A 1 115 ? -6.235 -8.847 -15.741 1.00 67.06 115 PHE A N 1
ATOM 878 C CA . PHE A 1 115 ? -5.576 -9.822 -16.617 1.00 67.06 115 PHE A CA 1
ATOM 879 C C . PHE A 1 115 ? -6.279 -11.183 -16.671 1.00 67.06 115 PHE A C 1
ATOM 881 O O . PHE A 1 115 ? -5.918 -12.016 -17.494 1.00 67.06 115 PHE A O 1
ATOM 888 N N . GLY A 1 116 ? -7.242 -11.430 -15.779 1.00 57.75 116 GLY A N 1
ATOM 889 C CA . GLY A 1 116 ? -7.993 -12.688 -15.711 1.00 57.75 116 GLY A CA 1
ATOM 890 C C . GLY A 1 116 ? -9.363 -12.645 -16.394 1.00 57.75 116 GLY A C 1
ATOM 891 O O . GLY A 1 116 ? -10.144 -13.575 -16.195 1.00 57.75 116 GLY A O 1
ATOM 892 N N . ALA A 1 117 ? -9.676 -11.561 -17.111 1.00 48.38 117 ALA A N 1
ATOM 893 C CA . ALA A 1 117 ? -10.941 -11.330 -17.809 1.00 48.38 117 ALA A CA 1
ATOM 894 C C . ALA A 1 117 ? -10.780 -11.456 -19.328 1.00 48.38 117 ALA A C 1
ATOM 896 O O . ALA A 1 117 ? -9.705 -11.067 -19.837 1.00 48.38 117 ALA A O 1
#

Secondary structure (DSSP, 8-state):
-HHHHHHHHHHHHHHHH--SSPPPHHHHHTHHHHHHHHHHHHT-----TTPPPTTSPP--SPPPHHHHHHHHHHHHHHHHH--SPPPPBTTTB---HHHHHHHHHHHHHHHHGGG--

Radius of gyration: 13.77 Å; chains: 1; bounding box: 29×28×32 Å

Sequence (117 aa):
MPEVLTHCAQSIEYSVRGYPVLRSGLFRATIGPLVKRRFLAKGAMSHDLTAPIAGAPALEPAPPFPEAVARLRQAIETFEAHPGPFAPHLAYGPCTKDEYDVLHALHVADHLRVFGA

pLDDT: mean 94.43, std 7.33, range [48.38, 98.69]

Foldseek 3Di:
DLLLLQQLLVQLQCQAVNQPAADDPVQLVPVQQVLLVVCVVVLADADDSPDGRPPDDDCPPGDPNVVSVVSSVVSVVCLVPDPDATYQHRRNGGDGSVSVVSVSVNSSVNSCVVVVD